Protein AF-A0AAD7CVA3-F1 (afdb_monomer)

Mean predicted aligned error: 5.21 Å

Structure (mmCIF, N/CA/C/O backbone):
data_AF-A0AAD7CVA3-F1
#
_entry.id   AF-A0AAD7CVA3-F1
#
loop_
_atom_site.group_PDB
_atom_site.id
_atom_site.type_symbol
_atom_site.label_atom_id
_atom_site.label_alt_id
_atom_site.label_comp_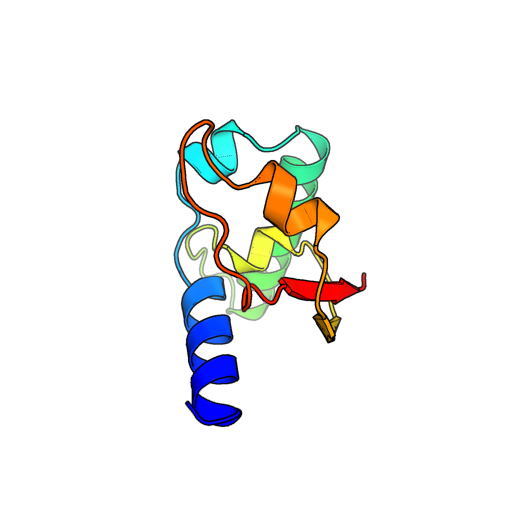id
_atom_site.label_asym_id
_atom_site.label_entity_id
_atom_site.label_seq_id
_atom_site.pdbx_PDB_ins_code
_atom_site.Cartn_x
_atom_site.Cartn_y
_atom_site.Cartn_z
_atom_site.occupancy
_atom_site.B_iso_or_equiv
_atom_site.auth_seq_id
_atom_site.auth_comp_id
_atom_site.auth_asym_id
_atom_site.auth_atom_id
_atom_site.pdbx_PDB_model_num
ATOM 1 N N . VAL A 1 1 ? -18.260 -10.535 7.157 1.00 82.56 1 VAL A N 1
ATOM 2 C CA . VAL A 1 1 ? -16.826 -10.356 6.855 1.00 82.56 1 VAL A CA 1
ATOM 3 C C . VAL A 1 1 ? -16.091 -11.643 7.181 1.00 82.56 1 VAL A C 1
ATOM 5 O O . VAL A 1 1 ? -16.005 -12.007 8.347 1.00 82.56 1 VAL A O 1
ATOM 8 N N . THR A 1 2 ? -15.621 -12.357 6.163 1.00 93.19 2 THR A N 1
ATOM 9 C CA . THR A 1 2 ? -14.783 -13.558 6.296 1.00 93.19 2 THR A CA 1
ATOM 10 C C . THR A 1 2 ? -13.304 -13.207 6.128 1.00 93.19 2 THR A C 1
ATOM 12 O O . THR A 1 2 ? -12.968 -12.195 5.514 1.00 93.19 2 THR A O 1
ATOM 15 N N . CYS A 1 3 ? -12.392 -14.062 6.605 1.00 91.06 3 CYS A N 1
ATOM 16 C CA . CYS A 1 3 ? -10.951 -13.863 6.385 1.00 91.06 3 CYS A CA 1
ATOM 17 C C . CYS A 1 3 ? -10.608 -13.738 4.894 1.00 91.06 3 CYS A C 1
ATOM 19 O O . CYS A 1 3 ? -9.768 -12.927 4.510 1.00 91.06 3 CYS A O 1
ATOM 21 N N . ARG A 1 4 ? -11.295 -14.509 4.041 1.00 94.94 4 ARG A N 1
ATOM 22 C CA . ARG A 1 4 ? -11.123 -14.445 2.587 1.00 94.94 4 ARG A CA 1
ATOM 23 C C . ARG A 1 4 ? -11.513 -13.077 2.035 1.00 94.94 4 ARG A C 1
ATOM 25 O O . ARG A 1 4 ? -10.758 -12.526 1.247 1.00 94.94 4 ARG A O 1
ATOM 32 N N . GLU A 1 5 ? -12.653 -12.531 2.453 1.00 95.06 5 GLU A N 1
ATOM 33 C CA . GLU A 1 5 ? -13.112 -11.205 2.012 1.00 95.06 5 GLU A CA 1
ATOM 34 C C . GLU A 1 5 ? -12.105 -10.113 2.374 1.00 95.06 5 GLU A C 1
ATOM 36 O O . GLU A 1 5 ? -11.784 -9.278 1.534 1.00 95.06 5 GLU A O 1
ATOM 41 N N . VAL A 1 6 ? -11.546 -10.162 3.587 1.00 92.19 6 VAL A N 1
ATOM 42 C CA . VAL A 1 6 ? -10.526 -9.197 4.025 1.00 92.19 6 VAL A CA 1
ATOM 43 C C . VAL A 1 6 ? -9.259 -9.306 3.176 1.00 92.19 6 VAL A C 1
ATOM 45 O O . VAL A 1 6 ? -8.725 -8.290 2.736 1.00 92.19 6 VAL A O 1
ATOM 48 N N . LEU A 1 7 ? -8.775 -10.524 2.920 1.00 93.94 7 LEU A N 1
ATOM 49 C CA . LEU A 1 7 ? -7.556 -10.739 2.135 1.00 93.94 7 LEU A CA 1
ATOM 50 C C . LEU A 1 7 ? -7.730 -10.355 0.661 1.00 93.94 7 LEU A C 1
ATOM 52 O O . LEU A 1 7 ? -6.812 -9.780 0.081 1.00 93.94 7 LEU A O 1
ATOM 56 N N . VAL A 1 8 ? -8.896 -10.632 0.071 1.00 95.88 8 VAL A N 1
ATOM 57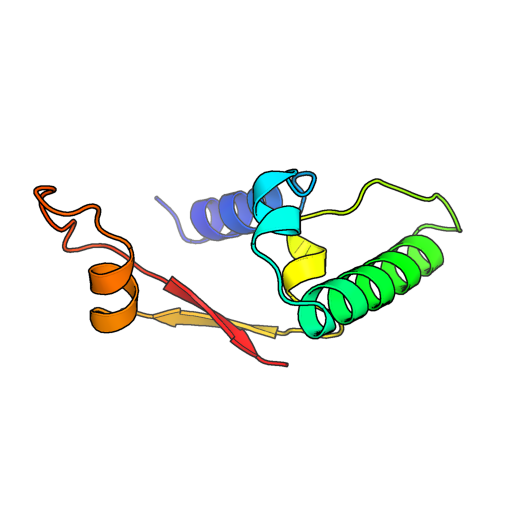 C CA . VAL A 1 8 ? -9.224 -10.213 -1.300 1.00 95.88 8 VAL A CA 1
ATOM 58 C C . VAL A 1 8 ? -9.301 -8.691 -1.382 1.00 95.88 8 VAL A C 1
ATOM 60 O O . VAL A 1 8 ? -8.612 -8.101 -2.205 1.00 95.88 8 VAL A O 1
ATOM 63 N N . ALA A 1 9 ? -10.029 -8.041 -0.470 1.00 95.19 9 ALA A N 1
ATOM 64 C CA . ALA A 1 9 ? -10.124 -6.583 -0.446 1.00 95.19 9 ALA A CA 1
ATOM 65 C C . ALA A 1 9 ? -8.753 -5.909 -0.253 1.00 95.19 9 ALA A C 1
ATOM 67 O O . ALA A 1 9 ? -8.452 -4.902 -0.896 1.00 95.19 9 ALA A O 1
ATOM 68 N N . LEU A 1 10 ? -7.895 -6.476 0.604 1.00 94.69 10 LEU A N 1
ATOM 69 C CA . LEU A 1 10 ? -6.518 -6.014 0.777 1.00 94.69 10 LEU A CA 1
ATOM 70 C C . LEU A 1 10 ? -5.714 -6.165 -0.518 1.00 94.69 10 LEU A C 1
ATOM 72 O O . LEU A 1 10 ? -5.030 -5.226 -0.923 1.00 94.69 10 LEU A O 1
ATOM 76 N N . TYR A 1 11 ? -5.794 -7.328 -1.164 1.00 94.50 11 TYR A N 1
ATOM 77 C CA . TYR A 1 11 ? -5.113 -7.575 -2.430 1.00 94.50 11 TYR A CA 1
ATOM 78 C C . TYR A 1 11 ? -5.563 -6.582 -3.508 1.00 94.50 11 TYR A C 1
ATOM 80 O O . TYR A 1 11 ? -4.719 -5.911 -4.099 1.00 94.50 11 TYR A O 1
ATOM 88 N N . ASP A 1 12 ? -6.870 -6.420 -3.709 1.00 96.75 12 ASP A N 1
ATOM 89 C CA . ASP A 1 12 ? -7.437 -5.522 -4.720 1.00 96.75 12 ASP A CA 1
ATOM 90 C C . ASP A 1 12 ? -7.035 -4.061 -4.466 1.00 96.75 12 ASP A C 1
ATOM 92 O O . ASP A 1 12 ? -6.616 -3.343 -5.381 1.00 96.75 12 ASP A O 1
ATOM 96 N N . SER A 1 13 ? -7.058 -3.630 -3.200 1.00 95.50 13 SER A N 1
ATOM 97 C CA . SER A 1 13 ? -6.585 -2.301 -2.801 1.00 95.50 13 SER A CA 1
ATOM 98 C C . SER A 1 13 ? -5.107 -2.091 -3.148 1.00 95.50 13 SER A C 1
ATOM 100 O O . SER A 1 13 ? -4.743 -1.050 -3.696 1.00 95.50 13 SER A O 1
ATOM 102 N N . LEU A 1 14 ? -4.250 -3.091 -2.914 1.00 94.38 14 LEU A N 1
ATOM 103 C CA . LEU A 1 14 ? -2.829 -3.031 -3.275 1.00 94.38 14 LEU A CA 1
ATOM 104 C C . LEU A 1 14 ? -2.596 -3.051 -4.795 1.00 94.38 14 LEU A C 1
ATOM 106 O O . LEU A 1 14 ? -1.609 -2.486 -5.270 1.00 94.38 14 LEU A O 1
ATOM 110 N N . GLN A 1 15 ? -3.487 -3.671 -5.571 1.00 93.88 15 GLN A N 1
ATOM 111 C CA . GLN A 1 15 ? -3.398 -3.692 -7.036 1.00 93.88 15 GLN A CA 1
ATOM 112 C C . GLN A 1 15 ? -3.868 -2.397 -7.709 1.00 93.88 15 GLN A C 1
ATOM 114 O O . GLN A 1 15 ? -3.611 -2.207 -8.902 1.00 93.88 15 GLN A O 1
ATOM 119 N N . THR A 1 16 ? -4.527 -1.507 -6.970 1.00 95.69 16 THR A N 1
ATOM 120 C CA . THR A 1 16 ? -5.023 -0.225 -7.482 1.00 95.69 16 THR A CA 1
ATOM 121 C C . THR A 1 16 ? -3.855 0.702 -7.869 1.00 95.69 16 THR A C 1
ATOM 123 O O . THR A 1 16 ? -2.825 0.695 -7.179 1.00 95.69 16 THR A O 1
ATOM 126 N N . PRO A 1 17 ? -3.971 1.497 -8.957 1.00 96.19 17 PRO A N 1
ATOM 127 C CA . PRO A 1 17 ? -2.984 2.520 -9.295 1.00 96.19 17 PRO A CA 1
ATOM 128 C C . PRO A 1 17 ? -2.713 3.470 -8.123 1.00 96.19 17 PRO A C 1
ATOM 130 O O . PRO A 1 17 ? -3.632 3.827 -7.385 1.00 96.19 17 PRO A O 1
ATOM 133 N N . LEU A 1 18 ? -1.453 3.870 -7.954 1.00 95.75 18 LEU A N 1
ATOM 134 C CA . LEU A 1 18 ? -1.067 4.853 -6.946 1.00 95.75 18 LEU A CA 1
ATOM 135 C C . LEU A 1 18 ? -1.650 6.221 -7.320 1.00 95.75 18 LEU A C 1
ATOM 137 O O . LEU A 1 18 ? -1.487 6.666 -8.455 1.00 95.75 18 LEU A O 1
ATOM 141 N N . ALA A 1 19 ? -2.310 6.889 -6.379 1.00 95.38 19 ALA A N 1
ATOM 142 C CA . ALA A 1 19 ? -2.863 8.218 -6.601 1.00 95.38 19 ALA A CA 1
ATOM 143 C C . ALA A 1 19 ? -1.800 9.321 -6.442 1.00 95.38 19 ALA A C 1
ATOM 145 O O . ALA A 1 19 ? -0.858 9.194 -5.657 1.00 95.38 19 ALA A O 1
ATOM 146 N N . ASP A 1 20 ? -2.001 10.457 -7.115 1.00 95.06 20 ASP A N 1
ATOM 147 C CA . ASP A 1 20 ? -1.049 11.580 -7.119 1.00 95.06 20 ASP A CA 1
ATOM 148 C C . ASP A 1 20 ? -0.745 12.126 -5.721 1.00 95.06 20 ASP A C 1
ATOM 150 O O . ASP A 1 20 ? 0.394 12.478 -5.423 1.00 95.06 20 ASP A O 1
ATOM 154 N N . HIS A 1 21 ? -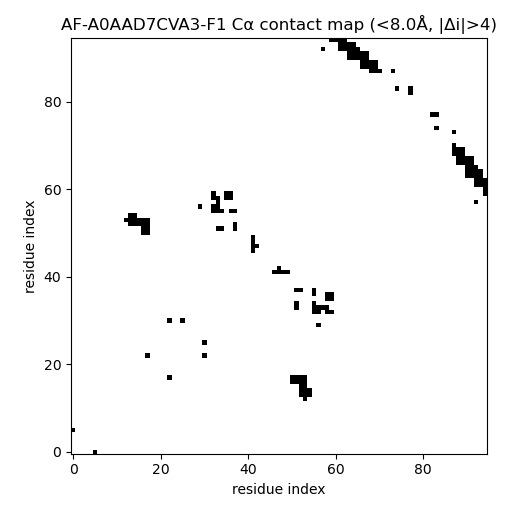1.738 12.160 -4.829 1.00 94.56 21 HIS A N 1
ATOM 155 C CA . HIS A 1 21 ? -1.518 12.604 -3.453 1.00 94.56 21 HIS A CA 1
ATOM 156 C C . HIS A 1 21 ? -0.644 11.613 -2.669 1.00 94.56 21 HIS A C 1
ATOM 158 O O . HIS A 1 21 ? 0.218 12.037 -1.906 1.00 94.56 21 HIS A O 1
ATOM 164 N N . GLU A 1 22 ? -0.795 10.302 -2.886 1.00 94.06 22 GLU A N 1
ATOM 165 C CA . GLU A 1 22 ? 0.044 9.276 -2.248 1.00 94.06 22 GLU A CA 1
ATOM 166 C C . GLU A 1 22 ? 1.508 9.425 -2.696 1.00 94.06 22 GLU A C 1
ATOM 168 O O . GLU A 1 22 ? 2.433 9.328 -1.886 1.00 94.06 22 GLU A O 1
ATOM 173 N N . TRP A 1 23 ? 1.726 9.759 -3.971 1.00 94.38 23 TRP A N 1
ATOM 174 C CA . TRP A 1 23 ? 3.045 10.115 -4.498 1.00 94.38 23 TRP A CA 1
ATOM 175 C C . TRP A 1 23 ? 3.576 11.447 -3.934 1.00 94.38 23 TRP A C 1
ATOM 177 O O . TRP A 1 23 ? 4.748 11.554 -3.553 1.00 94.38 23 TRP A O 1
ATOM 187 N N . GLY A 1 24 ? 2.714 12.462 -3.852 1.00 94.81 24 GLY A N 1
ATOM 188 C CA . GLY A 1 24 ? 3.041 13.803 -3.371 1.00 94.81 24 GLY A CA 1
ATOM 189 C C . GLY A 1 24 ? 3.476 13.828 -1.905 1.00 94.81 24 GLY A C 1
ATOM 190 O O . GLY A 1 24 ? 4.461 14.486 -1.583 1.00 94.81 24 GLY A O 1
ATOM 191 N N . PHE A 1 25 ? 2.819 13.045 -1.044 1.00 92.31 25 PHE A N 1
ATOM 192 C CA . PHE A 1 25 ? 3.154 12.931 0.382 1.00 92.31 25 PHE A CA 1
ATOM 193 C C . PHE A 1 25 ? 4.329 11.985 0.683 1.00 92.31 25 PHE A C 1
ATOM 195 O O . PHE A 1 25 ? 4.783 11.913 1.825 1.00 92.31 25 PHE A O 1
ATOM 202 N N . SER A 1 26 ? 4.834 11.252 -0.311 1.00 93.62 26 SER A N 1
ATOM 203 C CA . SER A 1 26 ? 5.964 10.338 -0.126 1.00 93.62 26 SER A CA 1
ATOM 204 C C . SER A 1 26 ? 7.298 11.084 -0.030 1.00 93.62 26 SER A C 1
ATOM 206 O O . SER A 1 26 ? 7.551 12.016 -0.792 1.00 93.62 26 SER A O 1
ATOM 208 N N . SER A 1 27 ? 8.188 10.631 0.857 1.00 94.81 27 SER A N 1
ATOM 209 C CA . SER A 1 27 ? 9.576 11.109 0.904 1.00 94.81 27 SER A CA 1
ATOM 210 C C . SER A 1 27 ? 10.366 10.665 -0.333 1.00 94.81 27 SER A C 1
ATOM 212 O O . SER A 1 27 ? 9.998 9.698 -1.005 1.00 94.81 27 SER A O 1
ATOM 214 N N . ASP A 1 28 ? 11.489 11.326 -0.620 1.00 95.75 28 ASP A N 1
ATOM 215 C CA . ASP A 1 28 ? 12.319 10.968 -1.777 1.00 95.75 28 ASP A CA 1
ATOM 216 C C . ASP A 1 28 ? 12.892 9.547 -1.683 1.00 95.75 28 ASP A C 1
ATOM 218 O O . ASP A 1 28 ? 12.897 8.827 -2.684 1.00 95.75 28 ASP A O 1
ATOM 222 N N . ASP A 1 29 ? 13.285 9.087 -0.488 1.00 94.06 29 ASP A N 1
ATOM 223 C CA . ASP A 1 29 ? 13.696 7.688 -0.285 1.00 94.06 29 ASP A CA 1
ATOM 224 C C . ASP A 1 29 ? 12.556 6.713 -0.615 1.00 94.06 29 ASP A C 1
ATOM 226 O O . ASP A 1 29 ? 12.751 5.738 -1.351 1.00 94.06 29 ASP A O 1
ATOM 230 N N . LEU A 1 30 ? 11.337 7.006 -0.146 1.00 92.81 30 LEU A N 1
ATOM 231 C CA . LEU A 1 30 ? 10.174 6.172 -0.427 1.00 92.81 30 LEU A CA 1
ATOM 232 C C . LEU A 1 30 ? 9.860 6.152 -1.927 1.00 92.81 30 LEU A C 1
ATOM 234 O O . LEU A 1 30 ? 9.654 5.076 -2.489 1.00 92.81 30 LEU A O 1
ATOM 238 N N . ARG A 1 31 ? 9.914 7.300 -2.611 1.00 95.44 31 ARG A N 1
ATOM 239 C CA . ARG A 1 31 ? 9.751 7.380 -4.073 1.00 95.44 31 ARG A CA 1
ATOM 240 C C . ARG A 1 31 ? 10.777 6.528 -4.805 1.00 95.44 31 ARG A C 1
ATOM 242 O O . ARG A 1 31 ? 10.410 5.745 -5.683 1.00 95.44 31 ARG A O 1
ATOM 249 N N . GLN A 1 32 ? 12.048 6.598 -4.415 1.00 94.75 32 GLN A N 1
ATOM 250 C CA . GLN A 1 32 ? 13.080 5.750 -5.007 1.00 94.75 32 GLN A CA 1
ATOM 251 C C . GLN A 1 32 ? 12.818 4.258 -4.761 1.00 94.75 32 GLN A C 1
ATOM 253 O O . GLN A 1 32 ? 12.995 3.439 -5.669 1.00 94.75 32 GLN A O 1
ATOM 258 N N . ARG A 1 33 ? 12.376 3.878 -3.555 1.00 94.12 33 ARG A N 1
ATOM 259 C CA . ARG A 1 33 ? 11.989 2.496 -3.234 1.00 94.12 33 ARG A CA 1
ATOM 260 C C . ARG A 1 33 ? 10.820 2.016 -4.094 1.00 94.12 33 ARG A C 1
ATOM 262 O O . ARG A 1 33 ? 10.915 0.915 -4.638 1.00 94.12 33 ARG A O 1
ATOM 269 N N . MET A 1 34 ? 9.784 2.837 -4.262 1.00 94.69 34 MET A N 1
ATOM 270 C CA . MET A 1 34 ? 8.629 2.537 -5.116 1.00 94.69 34 MET A CA 1
ATOM 271 C C . MET A 1 34 ? 9.049 2.321 -6.569 1.00 94.69 34 MET A C 1
ATOM 273 O O . MET A 1 34 ? 8.712 1.303 -7.166 1.00 94.69 34 MET A O 1
ATOM 277 N N . VAL A 1 35 ? 9.872 3.216 -7.127 1.00 94.19 35 VAL A N 1
ATOM 278 C CA . VAL A 1 35 ? 10.374 3.084 -8.505 1.00 94.19 35 VAL A CA 1
ATOM 279 C C . VAL A 1 35 ? 11.192 1.800 -8.681 1.00 94.19 35 VAL A C 1
ATOM 281 O O . VAL A 1 35 ? 11.071 1.121 -9.703 1.00 94.19 35 VAL A O 1
ATOM 284 N N . ARG A 1 36 ? 12.010 1.418 -7.690 1.00 93.44 36 ARG A N 1
ATOM 285 C CA . ARG A 1 36 ? 12.759 0.147 -7.718 1.00 93.44 36 ARG A CA 1
ATOM 286 C C . ARG A 1 36 ? 11.830 -1.070 -7.692 1.00 93.44 36 ARG A C 1
ATOM 288 O O . ARG A 1 36 ? 12.082 -2.025 -8.425 1.00 93.44 36 ARG A O 1
ATOM 295 N N . ALA A 1 37 ? 10.790 -1.050 -6.863 1.00 92.75 37 ALA A N 1
ATOM 296 C CA . ALA A 1 37 ? 9.795 -2.119 -6.773 1.00 92.75 37 ALA A CA 1
ATOM 297 C C . ALA A 1 37 ? 9.032 -2.297 -8.088 1.00 92.75 37 ALA A C 1
ATOM 299 O O . ALA A 1 37 ? 9.002 -3.387 -8.660 1.00 92.75 37 ALA A O 1
ATOM 300 N N . TRP A 1 38 ? 8.535 -1.185 -8.616 1.00 93.38 38 TRP A N 1
ATOM 301 C CA . TRP A 1 38 ? 7.816 -1.105 -9.874 1.00 93.38 38 TRP A CA 1
ATOM 302 C C . TRP A 1 38 ? 8.616 -1.649 -11.059 1.00 93.38 38 TRP A C 1
ATOM 304 O O . TRP A 1 38 ? 8.119 -2.495 -11.802 1.00 93.38 38 TRP A O 1
ATOM 314 N N . LYS A 1 39 ? 9.891 -1.249 -11.198 1.00 91.81 39 LYS A N 1
ATOM 315 C CA . LYS A 1 39 ? 10.783 -1.775 -12.249 1.00 91.81 39 LYS A CA 1
ATOM 316 C C . LYS A 1 39 ? 10.940 -3.293 -12.159 1.00 91.81 39 LYS A C 1
ATOM 318 O O . LYS A 1 39 ? 10.903 -3.972 -13.181 1.00 91.81 39 LYS A O 1
ATOM 323 N N . ARG A 1 40 ? 11.104 -3.837 -10.946 1.00 89.75 40 ARG A N 1
ATOM 324 C CA . ARG A 1 40 ? 11.219 -5.292 -10.737 1.00 89.75 40 ARG A CA 1
ATOM 325 C C . ARG A 1 40 ? 9.935 -6.014 -11.128 1.00 89.75 40 ARG A C 1
ATOM 327 O O . ARG A 1 40 ? 10.010 -7.048 -11.777 1.00 89.75 40 ARG A O 1
ATOM 334 N N . ARG A 1 41 ? 8.776 -5.460 -10.769 1.00 89.31 41 ARG A N 1
ATOM 335 C CA . ARG A 1 41 ? 7.467 -6.008 -11.139 1.00 89.31 41 ARG A CA 1
ATOM 336 C C . ARG A 1 41 ? 7.269 -6.011 -12.656 1.00 89.31 41 ARG A C 1
ATOM 338 O O . ARG A 1 41 ? 6.960 -7.052 -13.217 1.00 89.31 41 ARG A O 1
ATOM 345 N N . GLY A 1 42 ? 7.572 -4.899 -13.328 1.00 89.00 42 GLY A N 1
ATOM 346 C CA . GLY A 1 42 ? 7.515 -4.816 -14.792 1.00 89.00 42 GLY A CA 1
ATOM 347 C C . GLY A 1 42 ? 8.447 -5.807 -15.502 1.00 89.00 42 GLY A C 1
ATOM 348 O O . GLY A 1 42 ? 8.089 -6.340 -16.549 1.00 89.00 42 GLY A O 1
ATOM 349 N N . ALA A 1 43 ? 9.616 -6.107 -14.923 1.00 86.81 43 ALA A N 1
ATOM 350 C CA . ALA A 1 43 ? 10.517 -7.131 -15.458 1.00 86.81 43 ALA A CA 1
ATOM 351 C C . ALA A 1 43 ? 9.930 -8.553 -15.362 1.00 86.81 43 ALA A C 1
ATOM 353 O O . ALA A 1 43 ? 10.157 -9.361 -16.258 1.00 86.81 43 ALA A O 1
ATOM 354 N N . LEU A 1 44 ? 9.158 -8.850 -14.309 1.00 83.56 44 LEU A N 1
ATOM 355 C CA . LEU A 1 44 ? 8.460 -10.132 -14.151 1.00 83.56 44 LEU A CA 1
ATOM 356 C C . LEU A 1 44 ? 7.263 -10.257 -15.106 1.00 83.56 44 LEU A C 1
ATOM 358 O O . LEU A 1 44 ? 7.003 -11.344 -15.613 1.00 83.56 44 LEU A O 1
ATOM 362 N N . ASP A 1 45 ? 6.598 -9.144 -15.419 1.00 79.62 45 ASP A N 1
ATOM 363 C CA . ASP A 1 45 ? 5.446 -9.082 -16.333 1.00 79.62 45 ASP A CA 1
ATOM 364 C C . ASP A 1 45 ? 5.854 -9.042 -17.828 1.00 79.62 45 ASP A C 1
ATOM 366 O O . ASP A 1 45 ? 5.124 -8.530 -18.683 1.00 79.62 45 ASP A O 1
ATOM 370 N N . GLY A 1 46 ? 7.045 -9.548 -18.170 1.00 77.75 46 GLY A N 1
ATOM 371 C CA . GLY A 1 46 ? 7.536 -9.609 -19.551 1.00 77.75 46 GLY A CA 1
ATOM 372 C C . GLY A 1 46 ? 7.861 -8.241 -20.163 1.00 77.75 46 GLY A C 1
ATOM 373 O O . GLY A 1 46 ? 7.735 -8.061 -21.372 1.00 77.75 46 GLY A O 1
ATOM 374 N N . GLY A 1 47 ? 8.237 -7.256 -19.342 1.00 68.25 47 GLY A N 1
ATOM 375 C CA . GLY A 1 47 ? 8.618 -5.916 -19.797 1.00 68.25 47 GLY A CA 1
ATOM 376 C C . GLY A 1 47 ? 7.439 -4.988 -20.096 1.00 68.25 47 GLY A C 1
ATOM 377 O O . GLY A 1 47 ? 7.649 -3.855 -20.532 1.00 68.25 47 GLY A O 1
ATOM 378 N N . ARG A 1 48 ? 6.196 -5.419 -19.840 1.00 72.69 48 ARG A N 1
ATOM 379 C CA . ARG A 1 48 ? 5.032 -4.532 -19.930 1.00 72.69 48 ARG A CA 1
ATOM 380 C C . ARG A 1 48 ? 5.047 -3.557 -18.762 1.00 72.69 48 ARG A C 1
ATOM 382 O O . ARG A 1 48 ? 4.828 -3.915 -17.605 1.00 72.69 48 ARG A O 1
ATOM 389 N N . VAL A 1 49 ? 5.294 -2.294 -19.083 1.00 65.25 49 VAL A N 1
ATOM 390 C CA . VAL A 1 49 ? 5.316 -1.212 -18.106 1.00 65.25 49 VAL A CA 1
ATOM 391 C C . VAL A 1 49 ? 3.880 -0.866 -17.712 1.00 65.25 49 VAL A C 1
ATOM 393 O O . VAL A 1 49 ? 3.216 -0.045 -18.337 1.00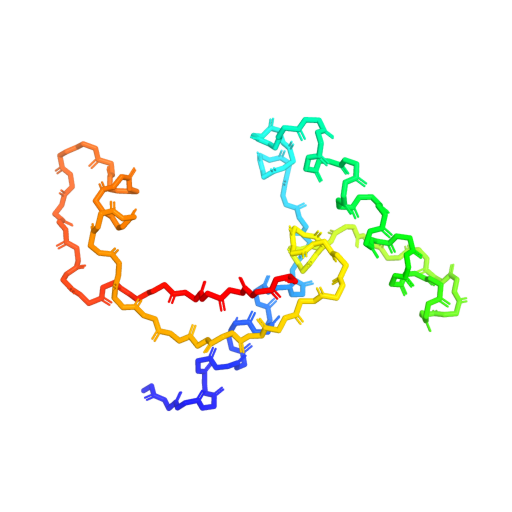 65.25 49 VAL A O 1
ATOM 396 N N . SER A 1 50 ? 3.371 -1.542 -16.686 1.00 79.00 50 SER A N 1
ATOM 397 C CA . SER A 1 50 ? 2.104 -1.169 -16.048 1.00 79.00 50 SER A CA 1
ATOM 398 C C . SER A 1 50 ? 2.268 0.084 -15.177 1.00 79.00 50 SER A C 1
ATO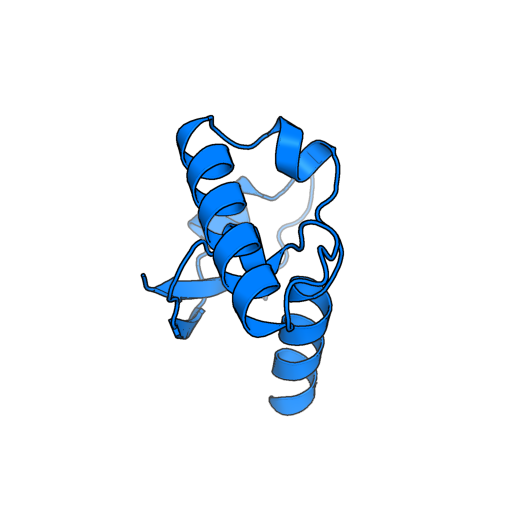M 400 O O . SER A 1 50 ? 3.384 0.426 -14.790 1.00 79.00 50 SER A O 1
ATOM 402 N N . LEU A 1 51 ? 1.168 0.756 -14.832 1.00 91.88 51 LEU A N 1
ATOM 403 C CA . LEU A 1 51 ? 1.184 1.899 -13.910 1.00 91.88 51 LEU A CA 1
ATOM 404 C C . LEU A 1 51 ? 1.793 1.535 -12.543 1.00 91.88 51 LEU A C 1
ATOM 406 O O . LEU A 1 51 ? 1.801 0.367 -12.128 1.00 91.88 51 LEU A O 1
ATOM 410 N N . LEU A 1 52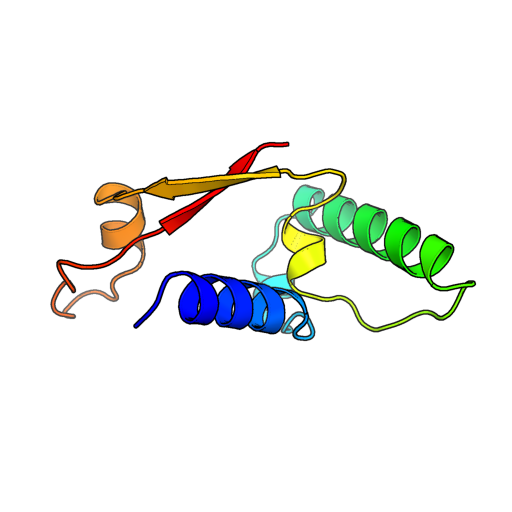 ? 2.289 2.554 -11.836 1.00 93.88 52 LEU A N 1
ATOM 411 C CA . LEU A 1 52 ? 2.669 2.439 -10.430 1.00 93.88 52 LEU A CA 1
ATOM 412 C C . LEU A 1 52 ? 1.423 2.066 -9.616 1.00 93.88 52 LEU A C 1
ATOM 414 O O . LEU A 1 52 ? 0.362 2.661 -9.800 1.00 93.88 52 LEU A O 1
ATOM 418 N N . LYS A 1 53 ? 1.534 1.063 -8.751 1.00 95.06 53 LYS A N 1
ATOM 419 C CA . LYS A 1 53 ? 0.433 0.532 -7.938 1.00 95.06 53 LYS A CA 1
ATOM 420 C C . LYS A 1 53 ? 0.737 0.721 -6.459 1.00 95.06 53 LYS A C 1
ATOM 422 O O . LYS A 1 53 ? 1.899 0.813 -6.068 1.00 95.06 53 LYS A O 1
ATOM 427 N N . ARG A 1 54 ? -0.290 0.690 -5.611 1.00 95.44 54 ARG A N 1
ATOM 428 C CA . ARG A 1 54 ? -0.121 0.778 -4.149 1.00 95.44 54 ARG A CA 1
ATOM 429 C C . ARG A 1 54 ? 0.764 -0.323 -3.569 1.00 95.44 54 ARG A C 1
ATOM 431 O O . ARG A 1 54 ? 1.467 -0.074 -2.600 1.00 95.44 54 ARG A O 1
ATOM 438 N N . VAL A 1 55 ? 0.808 -1.508 -4.179 1.00 93.25 55 VAL A N 1
ATOM 439 C CA . VAL A 1 55 ? 1.749 -2.570 -3.781 1.00 93.25 55 VAL A CA 1
ATOM 440 C C . VAL A 1 55 ? 3.211 -2.116 -3.860 1.00 93.25 55 VAL A C 1
ATOM 442 O O . VAL A 1 55 ? 4.029 -2.566 -3.063 1.00 93.25 55 VAL A O 1
ATOM 445 N N . ASP A 1 56 ? 3.541 -1.176 -4.750 1.00 94.06 56 ASP A N 1
ATOM 446 C CA . ASP A 1 56 ? 4.902 -0.661 -4.897 1.00 94.06 56 ASP A CA 1
ATOM 447 C C . ASP A 1 56 ? 5.316 0.221 -3.692 1.00 94.06 56 ASP A C 1
ATOM 449 O O . ASP A 1 56 ? 6.513 0.339 -3.424 1.00 94.06 56 ASP A O 1
ATOM 453 N N . LEU A 1 57 ? 4.365 0.758 -2.897 1.00 92.31 57 LEU A N 1
ATOM 454 C CA . LEU A 1 57 ? 4.635 1.428 -1.602 1.00 92.31 57 LEU A CA 1
ATOM 455 C C . LEU A 1 57 ? 5.320 0.488 -0.609 1.00 92.31 57 LEU A C 1
ATOM 457 O O . LEU A 1 57 ? 6.147 0.915 0.197 1.00 92.31 57 LEU A O 1
ATOM 461 N N . LEU A 1 58 ? 5.009 -0.806 -0.696 1.00 91.25 58 LEU A N 1
ATOM 462 C CA . LEU A 1 58 ? 5.639 -1.840 0.118 1.00 91.25 58 LEU A CA 1
ATOM 463 C C . LEU A 1 58 ? 7.077 -2.129 -0.353 1.00 91.25 58 LEU A C 1
ATOM 465 O O . LEU A 1 58 ? 7.785 -2.949 0.225 1.00 91.25 58 LEU A O 1
ATOM 469 N N . GLY A 1 59 ? 7.563 -1.450 -1.390 1.00 85.50 59 GLY A N 1
ATOM 470 C CA . GLY A 1 59 ? 8.917 -1.621 -1.881 1.00 85.50 59 GLY A CA 1
ATOM 471 C C . GLY A 1 59 ? 9.154 -3.023 -2.445 1.00 85.50 59 GLY A C 1
ATOM 472 O O . GLY A 1 59 ? 8.375 -3.535 -3.239 1.00 85.50 59 GLY A O 1
ATOM 473 N N . GLY A 1 60 ? 10.303 -3.612 -2.103 1.00 77.69 60 GLY A N 1
ATOM 474 C CA . GLY A 1 60 ? 10.745 -4.893 -2.653 1.00 77.69 60 GLY A CA 1
ATOM 475 C C . GLY A 1 60 ? 10.001 -6.104 -2.079 1.00 77.69 60 GLY A C 1
ATOM 476 O O . GLY A 1 60 ? 8.779 -6.164 -2.045 1.00 77.69 60 GLY A O 1
ATOM 477 N N . ARG A 1 61 ? 10.756 -7.120 -1.648 1.00 79.62 61 ARG A N 1
ATOM 478 C CA . ARG A 1 61 ? 10.153 -8.283 -0.989 1.00 79.62 61 ARG A CA 1
ATOM 479 C C . ARG A 1 61 ? 9.544 -7.804 0.329 1.00 79.62 61 ARG A C 1
ATOM 481 O O . ARG A 1 61 ? 10.249 -7.224 1.145 1.00 79.62 61 ARG A O 1
ATOM 488 N N . CYS A 1 62 ? 8.251 -8.026 0.509 1.00 86.06 62 CYS A N 1
ATOM 489 C CA . CYS A 1 62 ? 7.561 -7.799 1.768 1.00 86.06 62 CYS A CA 1
ATOM 490 C C . CYS A 1 62 ? 6.738 -9.041 2.108 1.00 86.06 62 CYS A C 1
ATOM 492 O O . CYS A 1 62 ? 6.306 -9.782 1.220 1.00 86.06 62 CYS A O 1
ATOM 494 N N . LYS A 1 63 ? 6.551 -9.294 3.400 1.00 88.56 63 LYS A N 1
ATOM 495 C CA . LYS A 1 63 ? 5.687 -10.365 3.898 1.00 88.56 63 LYS A CA 1
ATOM 496 C C . LYS A 1 63 ? 4.556 -9.749 4.698 1.00 88.56 63 LYS A C 1
ATOM 498 O O . LYS A 1 63 ? 4.793 -8.860 5.514 1.00 88.56 63 LYS A O 1
ATOM 503 N N . LEU A 1 64 ? 3.342 -10.241 4.477 1.00 91.38 64 LEU A N 1
ATOM 504 C CA . LEU A 1 64 ? 2.220 -9.947 5.358 1.00 91.38 64 LEU A CA 1
ATOM 505 C C . LEU A 1 64 ? 2.536 -10.540 6.736 1.00 91.38 64 LEU A C 1
ATOM 507 O O . LEU A 1 64 ? 2.654 -11.756 6.867 1.00 91.38 64 LEU A O 1
ATOM 511 N N . GLN A 1 65 ? 2.701 -9.684 7.742 1.00 92.31 65 GLN A N 1
ATOM 512 C CA . GLN A 1 65 ? 2.938 -10.110 9.121 1.00 92.31 65 GLN A CA 1
ATOM 513 C C . GLN A 1 65 ? 1.620 -10.434 9.831 1.00 92.31 65 GLN A C 1
ATOM 515 O O . GLN A 1 65 ? 1.582 -11.311 10.689 1.00 92.31 65 GLN A O 1
ATOM 520 N N . GLY A 1 66 ? 0.539 -9.744 9.460 1.00 91.50 66 GLY A N 1
ATOM 521 C CA . GLY A 1 66 ? -0.804 -9.995 9.970 1.00 91.50 66 GLY A CA 1
ATOM 522 C C . GLY A 1 66 ? -1.604 -8.715 10.187 1.00 91.50 66 GLY A C 1
ATOM 523 O O . GLY A 1 66 ? -1.241 -7.639 9.706 1.00 91.50 66 GLY A O 1
ATOM 524 N N . PHE A 1 67 ? -2.698 -8.862 10.928 1.00 91.12 67 PHE A N 1
ATOM 525 C CA . PHE A 1 67 ? -3.579 -7.777 11.343 1.00 91.12 67 PHE A CA 1
ATOM 526 C C . PHE A 1 67 ? -3.363 -7.520 12.832 1.00 91.12 67 PHE A C 1
ATOM 528 O O . PHE A 1 67 ? -3.418 -8.453 13.633 1.00 91.12 67 PHE A O 1
ATOM 535 N N . CYS A 1 68 ? -3.119 -6.271 13.212 1.00 89.88 68 CYS A N 1
ATOM 536 C CA . CYS A 1 68 ? -2.933 -5.888 14.606 1.00 89.88 68 CYS A CA 1
ATOM 537 C C . CYS A 1 68 ? -3.784 -4.672 14.964 1.00 89.88 68 CYS A C 1
ATOM 539 O O . CYS A 1 68 ? -4.074 -3.822 14.119 1.00 89.88 68 CYS A O 1
ATOM 541 N N . ARG A 1 69 ? -4.159 -4.580 16.242 1.00 88.31 69 ARG A N 1
ATOM 542 C CA . ARG A 1 69 ? -4.679 -3.338 16.810 1.00 88.31 69 ARG A CA 1
ATOM 543 C C . ARG A 1 69 ? -3.500 -2.431 17.132 1.00 88.31 69 ARG A C 1
ATOM 545 O O . ARG A 1 69 ? -2.598 -2.830 17.862 1.00 88.31 69 ARG A O 1
ATOM 552 N N . ASP A 1 70 ? -3.524 -1.238 16.558 1.00 84.38 70 ASP A N 1
ATOM 553 C CA . ASP A 1 70 ? -2.541 -0.186 16.794 1.00 84.38 70 ASP A CA 1
ATOM 554 C C . ASP A 1 70 ? -3.318 1.106 17.057 1.00 84.38 70 ASP A C 1
ATOM 556 O O . ASP A 1 70 ? -3.761 1.801 16.138 1.00 84.38 70 ASP A O 1
ATOM 560 N N . THR A 1 71 ? -3.608 1.337 18.337 1.00 82.00 71 THR A N 1
ATOM 561 C CA . THR A 1 71 ? -4.458 2.445 18.785 1.00 82.00 71 THR A CA 1
ATOM 562 C C . THR A 1 71 ? -3.791 3.787 18.554 1.00 82.00 71 THR A C 1
ATOM 564 O O . THR A 1 71 ? -4.475 4.746 18.204 1.00 82.00 71 THR A O 1
ATOM 567 N N . ASP A 1 72 ? -2.467 3.841 18.685 1.00 84.38 72 ASP A N 1
ATOM 568 C CA . ASP A 1 72 ? -1.695 5.060 18.485 1.00 84.38 72 ASP A CA 1
ATOM 569 C C . ASP A 1 72 ? -1.703 5.431 17.005 1.00 84.38 72 ASP A C 1
ATOM 571 O O . ASP A 1 72 ? -2.052 6.558 16.653 1.00 84.38 72 ASP A O 1
ATOM 575 N N . PHE A 1 73 ? -1.426 4.475 16.113 1.00 82.38 73 PHE A N 1
ATOM 576 C CA . PHE A 1 73 ? -1.520 4.705 14.673 1.00 82.38 73 PHE A CA 1
ATOM 577 C C . PHE A 1 73 ? -2.931 5.134 14.246 1.00 82.38 73 PHE A C 1
ATOM 579 O O . PHE A 1 73 ? -3.082 6.071 13.458 1.00 82.38 73 PHE A O 1
ATOM 586 N N . ALA A 1 74 ? -3.971 4.484 14.779 1.00 80.25 74 ALA A N 1
ATOM 587 C CA . ALA A 1 74 ? -5.354 4.853 14.494 1.00 80.25 74 ALA A CA 1
ATOM 588 C C . ALA A 1 74 ? -5.671 6.283 14.970 1.00 80.25 74 ALA A C 1
ATOM 590 O O . ALA A 1 74 ? -6.261 7.056 14.214 1.00 80.25 74 ALA A O 1
ATOM 591 N N . ALA A 1 75 ? -5.221 6.661 16.173 1.00 80.19 75 ALA A N 1
ATOM 592 C CA . ALA A 1 75 ? -5.449 7.983 16.752 1.00 80.19 75 ALA A CA 1
ATOM 593 C C . ALA A 1 75 ? -4.900 9.120 15.876 1.00 80.19 75 ALA A C 1
ATOM 595 O O . ALA A 1 75 ? -5.591 10.114 15.661 1.00 80.19 75 ALA A O 1
ATOM 596 N N . HIS A 1 76 ? -3.707 8.947 15.300 1.00 82.50 76 HIS A N 1
ATOM 597 C CA . HIS A 1 76 ? -3.081 9.943 14.419 1.00 82.50 76 HIS A CA 1
ATOM 598 C C . HIS A 1 76 ? -3.801 10.123 13.076 1.00 82.50 76 HIS A C 1
ATOM 600 O O . HIS A 1 76 ? -3.526 11.079 12.349 1.00 82.50 76 HIS A O 1
ATOM 606 N N . ARG A 1 77 ? -4.695 9.198 12.710 1.00 79.19 77 ARG A N 1
ATOM 607 C CA . ARG A 1 77 ? -5.394 9.207 11.421 1.00 79.19 77 ARG A CA 1
ATOM 608 C C . ARG A 1 77 ? -6.813 9.758 11.510 1.00 79.19 77 ARG A C 1
ATOM 610 O O . ARG A 1 77 ? -7.430 9.997 10.472 1.00 79.19 77 ARG A O 1
ATOM 617 N N . PHE A 1 78 ? -7.324 9.985 12.719 1.00 81.69 78 PHE A N 1
ATOM 618 C CA . PHE A 1 78 ? -8.606 10.649 12.905 1.00 81.69 78 PHE A CA 1
ATOM 619 C C . PHE A 1 78 ? -8.454 12.152 12.698 1.00 81.69 78 PHE A C 1
ATOM 621 O O . PHE A 1 78 ? -7.600 12.808 13.294 1.00 81.69 78 PHE A O 1
ATOM 628 N N . LEU A 1 79 ? -9.317 12.709 11.851 1.00 82.06 79 LEU A N 1
ATOM 629 C CA . LEU A 1 79 ? -9.417 14.152 11.696 1.00 82.06 79 LEU A CA 1
ATOM 630 C C . LEU A 1 79 ? -9.871 14.763 13.038 1.00 82.06 79 LEU A C 1
ATOM 632 O O . LEU A 1 79 ? -10.792 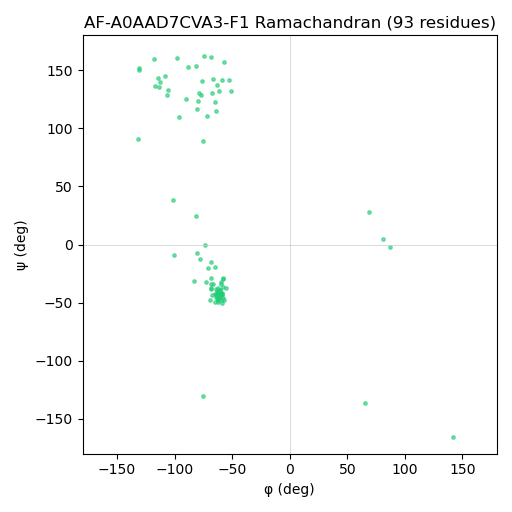14.213 13.660 1.00 82.06 79 LEU A O 1
ATOM 636 N N . PRO A 1 80 ? -9.287 15.889 13.493 1.00 84.94 80 PRO A N 1
ATOM 637 C CA . PRO A 1 80 ? -9.740 16.561 14.706 1.00 84.94 80 PRO A CA 1
ATOM 638 C C . PRO A 1 80 ? -11.257 16.800 14.695 1.00 84.94 80 PRO A C 1
ATOM 640 O O . PRO A 1 80 ? -11.816 17.259 13.701 1.00 84.94 80 PRO A O 1
ATOM 643 N N . GLY A 1 81 ? -11.928 16.456 15.796 1.00 85.00 81 GLY A N 1
ATOM 644 C CA . GLY A 1 81 ? -13.386 16.569 15.930 1.00 85.00 81 GLY A CA 1
ATOM 645 C C . GLY A 1 81 ? -14.190 15.361 15.428 1.00 85.00 81 GLY A C 1
ATOM 646 O O . GLY A 1 81 ? -15.410 15.346 15.583 1.00 85.00 81 GLY A O 1
ATOM 647 N N . THR A 1 82 ? -13.546 14.330 14.872 1.00 83.81 82 THR A N 1
ATOM 648 C CA . THR A 1 82 ? -14.226 13.077 14.498 1.00 83.81 82 THR A CA 1
ATOM 649 C C . THR A 1 82 ? -14.257 12.070 15.648 1.00 83.81 82 THR A C 1
ATOM 651 O O . THR A 1 82 ? -13.410 12.086 16.541 1.00 83.81 82 THR A O 1
ATOM 654 N N . ARG A 1 83 ? -15.270 11.192 15.652 1.00 81.94 83 ARG A N 1
ATOM 655 C 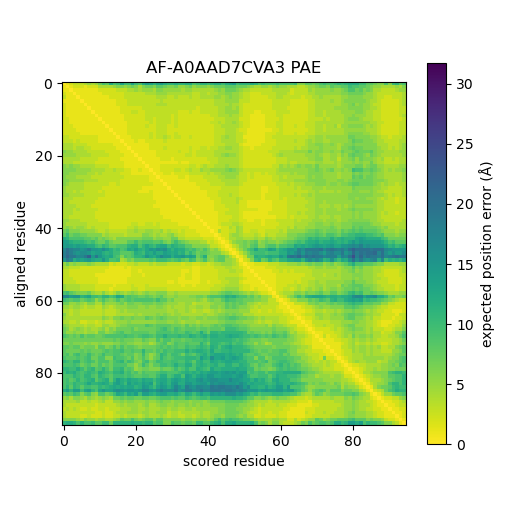CA . ARG A 1 83 ? -15.380 10.118 16.648 1.00 81.94 83 ARG A CA 1
ATOM 656 C C . ARG A 1 83 ? -14.447 8.961 16.272 1.00 81.94 83 ARG A C 1
ATOM 658 O O . ARG A 1 83 ? -14.535 8.491 15.137 1.00 81.94 83 ARG A O 1
ATOM 665 N N . PRO A 1 84 ? -13.615 8.462 17.204 1.00 76.69 84 PRO A N 1
ATOM 666 C CA . PRO A 1 84 ? -12.809 7.273 16.966 1.00 76.69 84 PRO A CA 1
ATOM 667 C C . PRO A 1 84 ? -13.686 6.065 16.639 1.00 76.69 84 PRO A C 1
ATOM 669 O O . PRO A 1 84 ? -14.735 5.865 17.257 1.00 76.69 84 PRO A O 1
ATOM 672 N N . VAL A 1 85 ? -13.230 5.234 15.704 1.00 76.94 85 VAL A N 1
ATOM 673 C CA . VAL A 1 85 ? -13.850 3.934 15.427 1.00 76.94 85 VAL A CA 1
ATOM 674 C C . VAL A 1 85 ? -13.073 2.861 16.202 1.00 76.94 85 VAL A C 1
ATOM 676 O O . VAL A 1 85 ? -11.923 2.587 15.842 1.00 76.94 85 VAL A O 1
ATOM 679 N N . PRO A 1 86 ? -13.656 2.260 17.261 1.00 67.31 86 PRO A N 1
ATOM 680 C CA . PRO A 1 86 ? -12.933 1.366 18.173 1.00 67.31 86 PRO A CA 1
ATOM 681 C C . PRO A 1 86 ? -12.430 0.071 17.513 1.00 67.31 86 PRO A C 1
ATOM 683 O O . PRO A 1 86 ? -11.480 -0.532 18.005 1.00 67.31 86 PRO A O 1
ATOM 686 N N . ASP A 1 87 ? -12.995 -0.324 16.369 1.00 78.88 87 ASP A N 1
ATOM 687 C CA . ASP A 1 87 ? -12.596 -1.518 15.610 1.00 78.88 87 ASP A CA 1
ATOM 688 C C . ASP A 1 87 ? -11.722 -1.206 14.388 1.00 78.88 87 ASP A C 1
ATOM 690 O O . ASP A 1 87 ? -11.838 -1.831 13.333 1.00 78.88 87 ASP A O 1
ATOM 694 N N . THR A 1 88 ? -10.812 -0.242 14.525 1.00 82.44 88 THR A N 1
ATOM 695 C CA . THR A 1 88 ? -9.797 0.013 13.496 1.00 82.44 88 THR A CA 1
ATOM 696 C C . THR A 1 88 ? -8.644 -0.981 13.642 1.00 82.44 88 THR A C 1
ATOM 698 O O . THR A 1 88 ? -7.933 -0.989 14.647 1.00 82.44 88 THR A O 1
ATOM 701 N N . TRP A 1 89 ? -8.449 -1.818 12.624 1.00 86.94 89 TRP A N 1
ATOM 702 C CA . TRP A 1 89 ? -7.331 -2.759 12.528 1.00 86.94 89 TRP A CA 1
ATOM 703 C C . TRP A 1 89 ? -6.341 -2.305 11.462 1.00 86.94 89 TRP A C 1
ATOM 705 O O . TRP A 1 89 ? -6.732 -1.769 10.425 1.00 86.94 89 TRP A O 1
ATOM 715 N N . VAL A 1 90 ? -5.056 -2.552 11.704 1.00 89.12 90 VAL A N 1
ATOM 716 C CA . VAL A 1 90 ? -3.974 -2.178 10.792 1.00 89.12 90 VAL A CA 1
ATOM 717 C C . VAL A 1 90 ? -3.336 -3.435 10.220 1.00 89.12 90 VAL A C 1
ATOM 719 O O . VAL A 1 90 ? -3.149 -4.432 10.921 1.00 89.12 90 VAL A O 1
ATOM 722 N N . VAL A 1 91 ? -3.001 -3.390 8.933 1.00 91.69 91 VAL A N 1
ATOM 723 C CA . VAL A 1 91 ? -2.244 -4.448 8.261 1.00 91.69 91 VAL A CA 1
ATOM 724 C C . VAL A 1 91 ? -0.764 -4.136 8.383 1.00 91.69 91 VAL A C 1
ATOM 726 O O . VAL A 1 91 ? -0.326 -3.058 7.981 1.00 91.69 91 VAL A O 1
ATOM 729 N N . ARG A 1 92 ? 0.015 -5.081 8.909 1.00 90.94 92 ARG A N 1
ATOM 730 C CA . ARG A 1 92 ? 1.461 -4.918 9.055 1.00 90.94 92 ARG A CA 1
ATOM 731 C C . ARG A 1 92 ? 2.206 -5.744 8.014 1.00 90.94 92 ARG A C 1
ATOM 733 O O . ARG A 1 92 ? 1.937 -6.933 7.830 1.00 90.94 92 ARG A O 1
ATOM 740 N N . PHE A 1 93 ? 3.172 -5.105 7.363 1.00 91.06 93 PHE A N 1
ATOM 741 C CA . PHE A 1 93 ? 4.107 -5.736 6.438 1.00 91.06 93 PHE A CA 1
ATOM 742 C C . PHE A 1 93 ? 5.522 -5.658 7.009 1.00 91.06 93 PHE A C 1
ATOM 744 O O . PHE A 1 93 ? 5.890 -4.657 7.619 1.00 91.06 93 PHE A O 1
ATOM 751 N N . MET A 1 94 ? 6.310 -6.709 6.798 1.00 86.88 94 MET A N 1
ATOM 752 C CA . MET A 1 94 ? 7.719 -6.777 7.190 1.00 86.88 94 MET A CA 1
ATOM 753 C C . MET A 1 94 ? 8.598 -6.846 5.935 1.00 86.88 94 MET A C 1
ATOM 755 O O . MET A 1 94 ? 8.262 -7.582 4.998 1.00 86.88 94 MET A O 1
ATOM 759 N N . HIS A 1 95 ? 9.687 -6.071 5.916 1.00 75.00 95 HIS A N 1
ATOM 760 C CA . HIS A 1 95 ? 10.717 -6.082 4.868 1.00 75.00 95 HIS A CA 1
ATOM 761 C C . HIS A 1 95 ? 11.884 -6.994 5.245 1.00 75.00 95 HIS A C 1
ATOM 763 O O . HIS A 1 95 ? 12.202 -7.058 6.453 1.00 75.00 95 HIS A O 1
#

Foldseek 3Di:
DDPVVVVVVVVVQQAAADDPVNVVPDDPVLVVLLVQQQVVVCVVVVNPRDHRGNVSSCGHDKDFPDKDDDPPVQVVPDDPPDDRDNPDIDTDIDD

Organism: Mycena rosella (NCBI:txid1033263)

Sequence (95 aa):
VTCREVLVALYDSLQTPLADHEWGFSSDDLRQRMVRAWKRRGALDGGRVSLLKRVDLLGGRCKLQGFCRDTDFAAHRFLPGTRPVPDTWVVRFMH

Radius of gyration: 15.35 Å; Cα contacts (8 Å, |Δi|>4): 85; chains: 1; bounding box: 30×31×39 Å

InterPro domains:
  IPR046522 Domain of unknown function DUF6699 [PF20415] (1-69)

Solvent-accessible surface area (backbone atoms only — not comparable to full-atom values): 5736 Å² total; per-residue (Å²): 139,50,74,65,56,54,54,50,53,52,49,54,57,31,66,34,70,55,51,71,64,65,59,67,76,45,51,72,68,54,49,52,38,22,56,54,21,4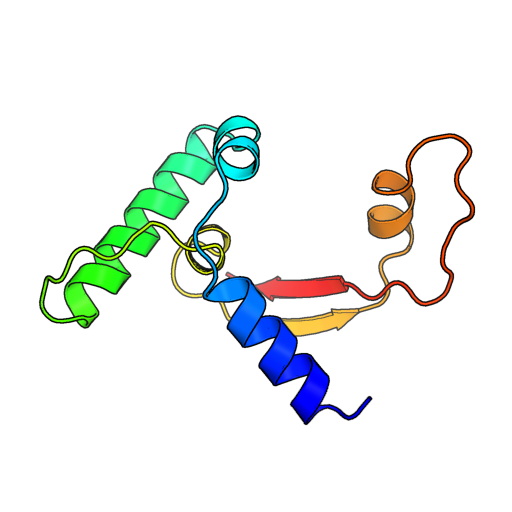2,53,53,51,19,57,73,59,76,63,51,80,68,78,63,28,42,50,21,75,61,23,67,77,61,42,84,72,48,78,44,81,45,68,67,66,52,58,77,68,54,59,92,93,60,82,84,67,91,85,58,72,42,80,42,72,45,116

Secondary structure (DSSP, 8-state):
--HHHHHHHHHHHHHSBPPHHHHHTS-HHHHHHHHHHHHHHHHHTTT--PPPBGGGGG-SS-EEEEEE--HHHHHTTSPTTPPP-TT--EEEEE-

pLDDT: mean 88.49, std 7.24, range [65.25, 96.75]